Protein AF-A0A1E4FCL5-F1 (afdb_monomer_lite)

Foldseek 3Di:
DDDDPDDPDDPLLVVLVVCVVVVVPVVSVVSLVVLVVVVPNDPSSVVVVVVVCVVVVNDVVCVVCVVPPLDPLDPVLVVLLVQLVVVVVVVDDSVRSLVVSCVVVVHDSVSSVVSNVSVVVVVVVD

Radius of gyration: 22.24 Å; chains: 1; bounding box: 43×29×69 Å

pLDDT: mean 75.01, std 18.66, range [32.69, 97.81]

Secondary structure (DSSP, 8-state):
----------HHHHHHHHHHHTT-HHHHHHHHHHHHHTS---HHHHHHHHHHHHHTT--TTHHHHHHS------HHHHHHHHHHHHHHHTT--HHHHHHHHHHHHT--HHHHHHHHHHHHHHHTT-

Structure (mmCIF, N/CA/C/O backbone):
data_AF-A0A1E4FCL5-F1
#
_entry.id   AF-A0A1E4FCL5-F1
#
loop_
_atom_site.group_PDB
_atom_site.id
_atom_site.type_symbol
_atom_site.label_atom_id
_atom_site.label_alt_id
_atom_site.label_comp_id
_atom_site.label_asym_id
_atom_site.label_entity_id
_atom_site.label_seq_id
_atom_site.pdbx_PDB_ins_code
_atom_site.Cartn_x
_atom_site.Cartn_y
_atom_site.Cartn_z
_atom_site.occupancy
_atom_site.B_iso_or_equiv
_atom_site.auth_seq_id
_atom_site.auth_comp_id
_atom_site.auth_asym_id
_atom_site.auth_atom_id
_atom_site.pdbx_PDB_model_num
ATOM 1 N N . MET A 1 1 ? 16.979 -16.612 -46.198 1.00 32.69 1 MET A N 1
ATOM 2 C CA . MET A 1 1 ? 17.546 -16.844 -44.852 1.00 32.69 1 MET A CA 1
ATOM 3 C C . MET A 1 1 ? 16.380 -16.848 -43.883 1.00 32.69 1 MET A C 1
ATOM 5 O O . MET A 1 1 ? 15.588 -15.921 -43.949 1.00 32.69 1 MET A O 1
ATOM 9 N N . ALA A 1 2 ? 16.202 -17.919 -43.110 1.00 37.91 2 ALA A N 1
ATOM 10 C CA . ALA A 1 2 ? 15.062 -18.073 -42.209 1.00 37.91 2 ALA A CA 1
ATOM 11 C C . ALA A 1 2 ? 15.203 -17.142 -40.993 1.00 37.91 2 ALA A C 1
ATOM 13 O O . ALA A 1 2 ? 16.257 -17.111 -40.360 1.00 37.91 2 ALA A O 1
ATOM 14 N N . GLU A 1 3 ? 14.150 -16.382 -40.700 1.00 36.03 3 GLU A N 1
ATOM 15 C CA . GLU A 1 3 ? 14.035 -15.530 -39.519 1.00 36.03 3 GLU A CA 1
ATOM 16 C C . GLU A 1 3 ? 13.945 -16.412 -38.267 1.00 36.03 3 GLU A C 1
ATOM 18 O O . GLU A 1 3 ? 13.007 -17.189 -38.095 1.00 36.03 3 GLU A O 1
ATOM 23 N N . ILE A 1 4 ? 14.948 -16.321 -37.395 1.00 51.12 4 ILE A N 1
ATOM 24 C CA . ILE A 1 4 ? 14.901 -16.943 -36.070 1.00 51.12 4 ILE A CA 1
ATOM 25 C C . ILE A 1 4 ? 13.979 -16.069 -35.204 1.00 51.12 4 ILE A C 1
ATOM 27 O O . ILE A 1 4 ? 14.200 -14.856 -35.157 1.00 51.12 4 ILE A O 1
ATOM 31 N N . PRO A 1 5 ? 12.975 -16.627 -34.497 1.00 43.41 5 PRO A N 1
ATOM 32 C CA . PRO A 1 5 ? 12.104 -15.861 -33.612 1.00 43.41 5 PRO A CA 1
ATOM 33 C C . PRO A 1 5 ? 12.879 -15.475 -32.344 1.00 43.41 5 PRO A C 1
ATOM 35 O O . PRO A 1 5 ? 12.782 -16.111 -31.298 1.00 43.41 5 PRO A O 1
ATOM 38 N N . GLY A 1 6 ? 13.715 -14.445 -32.459 1.00 40.38 6 GLY A N 1
ATOM 39 C CA . GLY A 1 6 ? 14.479 -13.875 -31.361 1.00 40.38 6 GLY A CA 1
ATOM 40 C C . GLY A 1 6 ? 13.632 -12.868 -30.599 1.00 40.38 6 GLY A C 1
ATOM 41 O O . GLY A 1 6 ? 13.534 -11.706 -30.988 1.00 40.38 6 GLY A O 1
ATOM 42 N N . GLY A 1 7 ? 13.057 -13.289 -29.471 1.00 53.22 7 GLY A N 1
ATOM 43 C CA . GLY A 1 7 ? 12.759 -12.339 -28.397 1.00 53.22 7 GLY A CA 1
ATOM 44 C C . GLY A 1 7 ? 14.039 -11.581 -27.996 1.00 53.22 7 GLY A C 1
ATOM 45 O O . GLY A 1 7 ? 15.138 -12.013 -28.350 1.00 53.22 7 GLY A O 1
ATOM 46 N N . PRO A 1 8 ? 13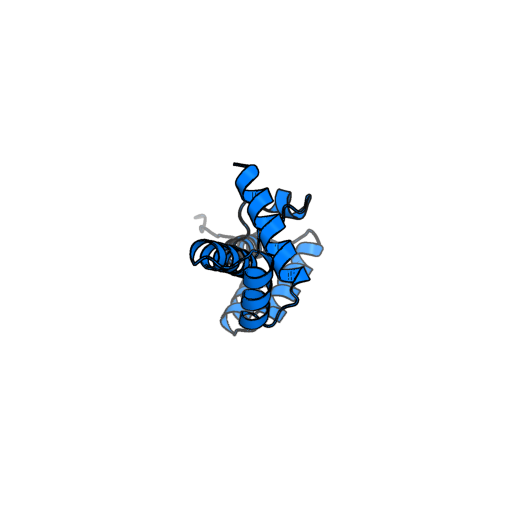.953 -10.450 -27.272 1.00 50.62 8 PRO A N 1
ATOM 47 C CA . PRO A 1 8 ? 15.129 -9.652 -26.948 1.00 50.62 8 PRO A CA 1
ATOM 48 C C . PRO A 1 8 ? 15.998 -10.408 -25.933 1.00 50.62 8 PRO A C 1
ATOM 50 O O . PRO A 1 8 ? 15.801 -10.337 -24.717 1.00 50.62 8 PRO A O 1
ATOM 53 N N . HIS A 1 9 ? 16.929 -11.202 -26.450 1.00 57.59 9 HIS A N 1
ATOM 54 C CA . HIS A 1 9 ? 18.001 -11.831 -25.700 1.00 57.59 9 HIS A CA 1
ATOM 55 C C . HIS A 1 9 ? 19.100 -10.787 -25.532 1.00 57.59 9 HIS A C 1
ATOM 57 O O . HIS A 1 9 ? 19.938 -10.615 -26.413 1.00 57.59 9 HIS A O 1
ATOM 63 N N . SER A 1 10 ? 19.068 -10.050 -24.422 1.00 72.06 10 SER A N 1
ATOM 64 C CA . SER A 1 10 ? 20.172 -9.174 -24.049 1.00 72.06 10 SER A CA 1
ATOM 65 C C . SER A 1 10 ? 21.033 -9.835 -22.983 1.00 72.06 10 SER A C 1
ATOM 67 O O . SER A 1 10 ? 20.543 -10.501 -22.071 1.00 72.06 10 SER A O 1
ATOM 69 N N . TRP A 1 11 ? 22.347 -9.658 -23.098 1.00 77.25 11 TRP A N 1
ATOM 70 C CA . TRP A 1 11 ? 23.290 -10.137 -22.089 1.00 77.25 11 TRP A CA 1
ATOM 71 C C . TRP A 1 11 ? 23.002 -9.516 -20.714 1.00 77.25 11 TRP A C 1
ATOM 73 O O . TRP A 1 11 ? 23.096 -10.189 -19.690 1.00 77.25 11 TRP A O 1
ATOM 83 N N . GLN A 1 12 ? 22.568 -8.254 -20.703 1.00 80.44 12 GLN A N 1
ATOM 84 C CA . GLN A 1 12 ? 22.154 -7.540 -19.498 1.00 80.44 12 GLN A CA 1
ATOM 85 C C . GLN A 1 12 ? 20.947 -8.216 -18.830 1.00 80.44 12 GLN A C 1
ATOM 87 O O . GLN A 1 12 ? 20.972 -8.435 -17.620 1.00 80.44 12 GLN A O 1
ATOM 92 N N . ARG A 1 13 ? 19.944 -8.640 -19.612 1.00 80.00 13 ARG A N 1
ATOM 93 C CA . ARG A 1 13 ? 18.815 -9.441 -19.122 1.00 80.00 13 ARG A CA 1
ATOM 94 C C . ARG A 1 13 ? 19.283 -10.745 -18.479 1.00 80.00 13 ARG A C 1
ATOM 96 O O . ARG A 1 13 ? 18.878 -11.022 -17.355 1.00 80.00 13 ARG A O 1
ATOM 103 N N . SER A 1 14 ? 20.142 -11.514 -19.150 1.00 80.44 14 SER A N 1
ATOM 104 C CA . SER A 1 14 ? 20.625 -12.795 -18.612 1.00 80.44 14 SER A CA 1
ATOM 105 C C . SER A 1 14 ? 21.361 -12.626 -17.282 1.00 80.44 14 SER A C 1
ATOM 107 O O . SER A 1 14 ? 21.217 -13.452 -16.387 1.00 80.44 14 SER A O 1
ATOM 109 N N . GLN A 1 15 ? 22.123 -11.540 -17.121 1.00 81.38 15 GLN A N 1
ATOM 110 C CA . GLN A 1 15 ? 22.796 -11.244 -15.856 1.00 81.38 15 GLN A CA 1
ATOM 111 C C . GLN A 1 15 ? 21.817 -10.927 -14.725 1.00 81.38 15 GLN A C 1
ATOM 113 O O . GLN A 1 15 ? 22.016 -11.398 -13.610 1.00 81.38 15 GLN A O 1
ATOM 118 N N . ILE A 1 16 ? 20.775 -10.139 -15.001 1.00 77.25 16 ILE A N 1
ATOM 119 C CA . ILE A 1 16 ? 19.753 -9.801 -14.003 1.00 77.25 16 ILE A CA 1
ATOM 120 C C . ILE A 1 16 ? 18.965 -11.059 -13.627 1.00 77.25 16 ILE A C 1
ATOM 122 O O . ILE A 1 16 ? 18.821 -11.350 -12.447 1.00 77.25 16 ILE A O 1
ATOM 126 N N . GLU A 1 17 ? 18.535 -11.861 -14.606 1.00 76.06 17 GLU A N 1
ATOM 127 C CA . GLU A 1 17 ? 17.835 -13.129 -14.356 1.00 76.06 17 GLU A CA 1
ATOM 128 C C . GLU A 1 17 ? 18.696 -14.116 -13.536 1.00 76.06 17 GLU A C 1
ATOM 130 O O . GLU A 1 17 ? 18.165 -14.769 -12.638 1.00 76.06 17 GLU A O 1
ATOM 135 N N . SER A 1 18 ? 20.019 -14.174 -13.761 1.00 75.69 18 SER A N 1
ATOM 136 C CA . SER A 1 18 ? 20.946 -14.990 -12.952 1.00 75.69 18 SER A CA 1
ATOM 137 C C . SER A 1 18 ? 21.010 -14.521 -11.499 1.00 75.69 18 SER A C 1
ATOM 139 O O . SER A 1 18 ? 20.857 -15.329 -10.589 1.00 75.69 18 SER A O 1
ATOM 141 N N . MET A 1 19 ? 21.158 -13.212 -11.259 1.00 73.94 19 MET A N 1
ATOM 142 C CA . MET A 1 19 ? 21.193 -12.661 -9.895 1.00 73.94 19 MET A CA 1
ATOM 143 C C . MET A 1 19 ? 19.894 -12.946 -9.133 1.00 73.94 19 MET A C 1
ATOM 145 O O . MET A 1 19 ? 19.926 -13.249 -7.942 1.00 73.94 19 MET A O 1
ATOM 149 N N . ILE A 1 20 ? 18.752 -12.901 -9.824 1.00 69.62 20 ILE A N 1
ATOM 150 C CA . ILE A 1 20 ? 17.448 -13.251 -9.248 1.00 69.62 20 ILE A CA 1
ATOM 151 C C . ILE A 1 20 ? 17.402 -14.736 -8.876 1.00 69.62 20 ILE A C 1
ATOM 153 O O . ILE A 1 20 ? 16.987 -15.071 -7.768 1.00 69.62 20 ILE A O 1
ATOM 157 N N . ALA A 1 21 ? 17.845 -15.620 -9.775 1.00 67.75 21 ALA A N 1
ATOM 158 C CA . ALA A 1 21 ? 17.882 -17.063 -9.532 1.00 67.75 21 ALA A CA 1
ATOM 159 C C . ALA A 1 21 ? 18.839 -17.450 -8.388 1.00 67.75 21 ALA A C 1
ATOM 161 O O . ALA A 1 21 ? 18.578 -18.404 -7.660 1.00 67.75 21 ALA A O 1
ATOM 162 N N . GLU A 1 22 ? 19.913 -16.682 -8.200 1.00 68.50 22 GLU A N 1
ATOM 163 C CA . GLU A 1 22 ? 20.888 -16.825 -7.111 1.00 68.50 22 GLU A CA 1
ATOM 164 C C . GLU A 1 22 ? 20.408 -16.228 -5.772 1.00 68.50 22 GLU A C 1
ATOM 166 O O . GLU A 1 22 ? 21.134 -16.288 -4.781 1.00 68.50 22 GLU A O 1
ATOM 171 N N . GLY A 1 23 ? 19.210 -15.632 -5.713 1.00 59.09 23 GLY A N 1
ATOM 172 C CA . GLY A 1 23 ? 18.671 -15.004 -4.499 1.00 59.09 23 GLY A CA 1
ATOM 173 C C . GLY A 1 23 ? 19.268 -13.628 -4.172 1.00 59.09 23 GLY A C 1
ATOM 174 O O . GLY A 1 23 ? 18.955 -13.050 -3.132 1.00 59.09 23 GLY A O 1
ATOM 175 N N . ARG A 1 24 ? 20.075 -13.053 -5.069 1.00 70.12 24 ARG A N 1
ATOM 176 C CA . ARG A 1 24 ? 20.702 -11.724 -4.943 1.00 70.12 24 ARG A CA 1
ATOM 177 C C . ARG A 1 24 ? 19.759 -10.628 -5.440 1.00 70.12 24 ARG A C 1
ATOM 179 O O . ARG A 1 24 ? 20.072 -9.853 -6.343 1.00 70.12 24 ARG A O 1
ATOM 186 N N . VAL A 1 25 ? 18.560 -10.598 -4.861 1.00 70.56 25 VAL A N 1
ATOM 187 C CA . VAL A 1 25 ? 17.435 -9.773 -5.335 1.00 70.56 25 VAL A CA 1
ATOM 188 C C . VAL A 1 25 ? 17.722 -8.274 -5.206 1.00 70.56 25 VAL A C 1
ATOM 190 O O . VAL A 1 25 ? 17.373 -7.510 -6.103 1.00 70.56 25 VAL A O 1
ATOM 193 N N . GLU A 1 26 ? 18.394 -7.849 -4.136 1.00 61.00 26 GLU A N 1
ATOM 194 C CA . GLU A 1 26 ? 18.732 -6.438 -3.909 1.00 61.00 26 GLU A CA 1
ATOM 195 C C . GLU A 1 26 ? 19.737 -5.911 -4.946 1.00 61.00 26 GLU A C 1
ATOM 197 O O . GLU A 1 26 ? 19.525 -4.856 -5.541 1.00 61.00 26 GLU A O 1
ATOM 202 N N . GLU A 1 27 ? 20.777 -6.689 -5.252 1.00 67.25 27 GLU A N 1
ATOM 203 C CA . GLU A 1 27 ? 21.757 -6.354 -6.293 1.00 67.25 27 GLU A CA 1
ATOM 204 C C . GLU A 1 27 ? 21.123 -6.352 -7.693 1.00 67.25 27 GLU A C 1
ATOM 206 O O . GLU A 1 27 ? 21.388 -5.460 -8.504 1.00 67.25 27 GLU A O 1
ATOM 211 N N . ALA A 1 28 ? 20.243 -7.321 -7.969 1.00 71.06 28 ALA A N 1
ATOM 212 C CA . ALA A 1 28 ? 19.484 -7.381 -9.214 1.00 71.06 28 ALA A CA 1
ATOM 213 C C . ALA A 1 28 ? 18.581 -6.147 -9.388 1.00 71.06 28 ALA A C 1
ATOM 215 O O . ALA A 1 28 ? 18.550 -5.568 -10.475 1.00 71.06 28 ALA A O 1
ATOM 216 N N . MET A 1 29 ? 17.903 -5.706 -8.321 1.00 76.62 29 MET A N 1
ATOM 217 C CA . MET A 1 29 ? 17.096 -4.478 -8.296 1.00 76.62 29 MET A CA 1
ATOM 218 C C . MET A 1 29 ? 17.938 -3.230 -8.529 1.00 76.62 29 MET A C 1
ATOM 220 O O . MET A 1 29 ? 17.587 -2.422 -9.383 1.00 76.62 29 MET A O 1
ATOM 224 N N . GLN A 1 30 ? 19.059 -3.073 -7.824 1.00 79.38 30 GLN A N 1
ATOM 225 C CA . GLN A 1 30 ? 19.939 -1.915 -8.005 1.00 79.38 30 GLN A CA 1
ATOM 226 C C . GLN A 1 30 ? 20.447 -1.821 -9.448 1.00 79.38 30 GLN A C 1
ATOM 228 O O . GLN A 1 30 ? 20.388 -0.756 -10.064 1.00 79.38 30 GLN A O 1
ATOM 233 N N . LYS A 1 31 ? 20.883 -2.949 -10.021 1.00 80.75 31 LYS A N 1
ATOM 234 C CA . LYS A 1 31 ? 21.377 -3.002 -11.400 1.00 80.75 31 LYS A CA 1
ATOM 235 C C . LYS A 1 31 ? 20.277 -2.750 -12.430 1.00 80.75 31 LYS A C 1
ATOM 237 O O . LYS A 1 31 ? 20.521 -2.063 -13.420 1.00 80.75 31 LYS A O 1
ATOM 242 N N . LEU A 1 32 ? 19.078 -3.286 -12.205 1.00 82.56 32 LEU A N 1
ATOM 243 C CA . LEU A 1 32 ? 17.921 -3.056 -13.065 1.00 82.56 32 LEU A CA 1
ATOM 244 C C . LEU A 1 32 ? 17.500 -1.580 -13.054 1.00 82.56 32 LEU A C 1
ATOM 246 O O . LEU A 1 32 ? 17.306 -1.003 -14.120 1.00 82.56 32 LEU A O 1
ATOM 250 N N . THR A 1 33 ? 17.410 -0.960 -11.875 1.00 79.69 33 THR A N 1
ATOM 251 C CA . THR A 1 33 ? 17.059 0.461 -11.728 1.00 79.69 33 THR A CA 1
ATOM 252 C C . THR A 1 33 ? 18.098 1.358 -12.388 1.00 79.69 33 THR A C 1
ATOM 254 O O . THR A 1 33 ? 17.727 2.198 -13.202 1.00 79.69 33 THR A O 1
ATOM 257 N N . ALA A 1 34 ? 19.391 1.119 -12.144 1.00 83.44 34 ALA A N 1
ATOM 258 C CA . ALA A 1 34 ? 20.465 1.896 -12.758 1.00 83.44 34 ALA A CA 1
ATOM 259 C C . ALA A 1 34 ? 20.417 1.848 -14.295 1.00 83.44 34 ALA A C 1
ATOM 261 O O . ALA A 1 34 ? 20.640 2.860 -14.948 1.00 83.44 34 ALA A O 1
ATOM 262 N N . LEU A 1 35 ? 20.090 0.690 -14.884 1.00 83.50 35 LEU A N 1
ATOM 263 C CA . LEU A 1 35 ? 19.925 0.557 -16.336 1.00 83.50 35 LEU A CA 1
ATOM 264 C C . LEU A 1 35 ? 18.676 1.265 -16.868 1.00 83.50 35 LEU A C 1
ATOM 266 O O . LEU A 1 35 ? 18.695 1.749 -17.993 1.00 83.50 35 LEU A O 1
ATOM 270 N N . LEU A 1 36 ? 17.589 1.317 -16.100 1.00 84.06 36 LEU A N 1
ATOM 271 C CA . LEU A 1 36 ? 16.377 2.039 -16.497 1.00 84.06 36 LEU A CA 1
ATOM 272 C C . LEU A 1 36 ? 16.565 3.559 -16.405 1.00 84.06 36 LEU A C 1
ATOM 274 O O . LEU A 1 36 ? 16.052 4.285 -17.254 1.00 84.06 36 LEU A O 1
ATOM 278 N N . GLU A 1 37 ? 17.320 4.037 -15.415 1.00 84.25 37 GLU A N 1
ATOM 279 C CA . GLU A 1 37 ? 17.601 5.462 -15.202 1.00 84.25 37 GLU A CA 1
ATOM 280 C C . GLU A 1 37 ? 18.451 6.092 -16.312 1.00 84.25 37 GLU A C 1
ATOM 282 O O . GLU A 1 37 ? 18.338 7.295 -16.546 1.00 84.25 37 GLU A O 1
ATOM 287 N N . THR A 1 38 ? 19.252 5.310 -17.044 1.00 84.50 38 THR A N 1
ATOM 288 C CA . THR A 1 38 ? 19.999 5.835 -18.202 1.00 84.50 38 THR A CA 1
ATOM 289 C C . THR A 1 38 ? 19.092 6.230 -19.367 1.00 84.50 38 THR A C 1
ATOM 291 O O . THR A 1 38 ? 19.526 6.975 -20.239 1.00 84.50 38 THR A O 1
ATOM 294 N N . GLY A 1 39 ? 17.848 5.736 -19.408 1.00 79.88 39 GLY A N 1
ATOM 295 C CA . GLY A 1 39 ? 16.911 5.949 -20.517 1.00 79.88 39 GLY A CA 1
ATOM 296 C C . GLY A 1 39 ? 17.155 5.059 -21.743 1.00 79.88 39 GLY A C 1
ATOM 297 O O . GLY A 1 39 ? 16.301 5.008 -22.625 1.00 79.88 39 GLY A O 1
ATOM 298 N N . ASP A 1 40 ? 18.253 4.297 -21.758 1.00 80.25 40 ASP A N 1
ATOM 299 C CA . ASP A 1 40 ? 18.697 3.471 -22.892 1.00 80.25 40 ASP A CA 1
ATOM 300 C C . ASP A 1 40 ? 18.568 1.960 -22.624 1.00 80.25 40 ASP A C 1
ATOM 302 O O . ASP A 1 40 ? 19.175 1.133 -23.309 1.00 80.25 40 ASP A O 1
ATOM 306 N N . ALA A 1 41 ? 17.783 1.572 -21.613 1.00 83.44 41 ALA A N 1
ATOM 307 C CA . ALA A 1 41 ? 17.549 0.169 -21.286 1.00 83.44 41 ALA A CA 1
ATOM 308 C C . ALA A 1 41 ? 17.025 -0.613 -22.498 1.00 83.44 41 ALA A C 1
ATOM 310 O O . ALA A 1 41 ? 16.022 -0.245 -23.117 1.00 83.44 41 ALA A O 1
ATOM 311 N N . ASP A 1 42 ? 17.667 -1.743 -22.796 1.00 82.81 42 ASP A N 1
ATOM 312 C CA . ASP A 1 42 ? 17.246 -2.594 -23.899 1.00 82.81 42 ASP A CA 1
ATOM 313 C C . ASP A 1 42 ? 15.881 -3.263 -23.634 1.00 82.81 42 ASP A C 1
ATOM 315 O O . ASP A 1 42 ? 15.413 -3.394 -22.499 1.00 82.81 42 ASP A O 1
ATOM 319 N N . ARG A 1 43 ? 15.236 -3.736 -24.708 1.00 80.31 43 ARG A N 1
ATOM 320 C CA . ARG A 1 43 ? 13.899 -4.357 -24.651 1.00 80.31 43 ARG A CA 1
ATOM 321 C C . ARG A 1 43 ? 13.819 -5.560 -23.700 1.00 80.31 43 ARG A C 1
ATOM 323 O O . ARG A 1 43 ? 12.750 -5.838 -23.164 1.00 80.31 43 ARG A O 1
ATOM 330 N N . GLY A 1 44 ? 14.914 -6.296 -23.512 1.00 80.44 44 GLY A N 1
ATOM 331 C CA . GLY A 1 44 ? 14.993 -7.434 -22.600 1.00 80.44 44 GLY A CA 1
ATOM 332 C C . GLY A 1 44 ? 15.004 -6.988 -21.141 1.00 80.44 44 GLY A C 1
ATOM 333 O O . GLY A 1 44 ? 14.250 -7.529 -20.334 1.00 80.44 44 GLY A O 1
ATOM 334 N N . VAL A 1 45 ? 15.790 -5.961 -20.819 1.00 80.81 45 VAL A N 1
ATOM 335 C CA . VAL A 1 45 ? 15.829 -5.327 -19.490 1.00 80.81 45 VAL A CA 1
ATOM 336 C C . VAL A 1 45 ? 14.472 -4.702 -19.146 1.00 80.81 45 VAL A C 1
ATOM 338 O O . VAL A 1 45 ? 13.937 -4.944 -18.064 1.00 80.81 45 VAL A O 1
ATOM 341 N N . GLN A 1 46 ? 13.850 -3.992 -20.092 1.00 83.12 46 GLN A N 1
ATOM 342 C CA . GLN A 1 46 ? 12.499 -3.439 -19.931 1.00 83.12 46 GLN A CA 1
ATOM 343 C C . GLN A 1 46 ? 11.445 -4.531 -19.681 1.00 83.12 46 GLN A C 1
ATOM 345 O O . GLN A 1 46 ? 10.556 -4.357 -18.847 1.00 83.12 46 GLN A O 1
ATOM 350 N N . ALA A 1 47 ? 11.547 -5.678 -20.362 1.00 78.75 47 ALA A N 1
ATOM 351 C CA . ALA A 1 47 ? 10.641 -6.805 -20.150 1.00 78.75 47 ALA A CA 1
ATOM 352 C C . ALA A 1 47 ? 10.808 -7.436 -18.756 1.00 78.75 47 ALA A C 1
ATOM 354 O O . ALA A 1 47 ? 9.809 -7.783 -18.124 1.00 78.75 47 ALA A O 1
ATOM 355 N N . VAL A 1 48 ? 12.044 -7.558 -18.255 1.00 79.12 48 VAL A N 1
ATOM 356 C CA . VAL A 1 48 ? 12.306 -8.011 -16.877 1.00 79.12 48 VAL A CA 1
ATOM 357 C C . VAL A 1 48 ? 11.695 -7.037 -15.875 1.00 79.12 48 VAL A C 1
ATOM 359 O O . VAL A 1 48 ? 10.953 -7.472 -14.997 1.00 79.12 48 VAL A O 1
ATOM 362 N N . ALA A 1 49 ? 11.907 -5.731 -16.060 1.00 81.50 49 ALA A N 1
ATOM 363 C CA . ALA A 1 49 ? 11.302 -4.701 -15.222 1.00 81.50 49 ALA A CA 1
ATOM 364 C C . ALA A 1 49 ? 9.775 -4.786 -15.205 1.00 81.50 49 ALA A C 1
ATOM 366 O O . ALA A 1 49 ? 9.176 -4.818 -14.135 1.00 81.50 49 ALA A O 1
ATOM 367 N N . ALA A 1 50 ? 9.137 -4.903 -16.372 1.00 76.31 50 ALA A N 1
ATOM 368 C CA . ALA A 1 50 ? 7.686 -5.028 -16.469 1.00 76.31 50 ALA A CA 1
ATOM 369 C C . ALA A 1 50 ? 7.159 -6.266 -15.725 1.00 76.31 50 ALA A C 1
ATOM 371 O O . ALA A 1 50 ? 6.176 -6.175 -14.991 1.00 76.31 50 ALA A O 1
ATOM 372 N N . ARG A 1 51 ? 7.826 -7.421 -15.863 1.00 74.56 51 ARG A N 1
ATOM 373 C CA . ARG A 1 51 ? 7.446 -8.649 -15.144 1.00 74.56 51 ARG A CA 1
ATOM 374 C C . ARG A 1 51 ? 7.624 -8.505 -13.637 1.00 74.56 51 ARG A C 1
ATOM 376 O O . ARG A 1 51 ? 6.786 -8.998 -12.892 1.00 74.56 51 ARG A O 1
ATOM 383 N N . TRP A 1 52 ? 8.677 -7.828 -13.196 1.00 72.69 52 TRP A N 1
ATOM 384 C CA . TRP A 1 52 ? 8.930 -7.569 -11.782 1.00 72.69 52 TRP A CA 1
ATOM 385 C C . TRP A 1 52 ? 7.951 -6.580 -11.161 1.00 72.69 52 TRP A C 1
ATOM 387 O O . TRP A 1 52 ? 7.436 -6.848 -10.083 1.00 72.69 52 TRP A O 1
ATOM 397 N N . ILE A 1 53 ? 7.611 -5.501 -11.861 1.00 69.94 53 ILE A N 1
ATOM 398 C CA . ILE A 1 53 ? 6.555 -4.561 -11.464 1.00 69.94 53 ILE A CA 1
ATOM 399 C C . ILE A 1 53 ? 5.231 -5.319 -11.281 1.00 69.94 53 ILE A C 1
ATOM 401 O O . ILE A 1 53 ? 4.595 -5.215 -10.234 1.00 69.94 53 ILE A O 1
ATOM 405 N N . LEU A 1 54 ? 4.864 -6.168 -12.247 1.00 63.28 54 LEU A N 1
ATOM 406 C CA . LEU A 1 54 ? 3.665 -7.005 -12.149 1.00 63.28 54 LEU A CA 1
ATOM 407 C C . LEU A 1 54 ? 3.739 -8.019 -10.993 1.00 63.28 54 LEU A C 1
ATOM 409 O O . LEU A 1 54 ? 2.738 -8.224 -10.310 1.00 63.28 54 LEU A O 1
ATOM 413 N N . ALA A 1 55 ? 4.902 -8.635 -10.754 1.00 62.41 55 ALA A N 1
ATOM 414 C CA . ALA A 1 55 ? 5.111 -9.599 -9.670 1.00 62.41 55 ALA A CA 1
ATOM 415 C C . ALA A 1 55 ? 5.059 -8.953 -8.275 1.00 62.41 55 ALA A C 1
ATOM 417 O O . ALA A 1 55 ? 4.540 -9.560 -7.344 1.00 62.41 55 ALA A O 1
ATOM 418 N N . LEU A 1 56 ? 5.524 -7.707 -8.145 1.00 59.84 56 LEU A N 1
ATOM 419 C CA . LEU A 1 56 ? 5.375 -6.878 -6.943 1.00 59.84 56 LEU A CA 1
ATOM 420 C C . LEU A 1 56 ? 3.941 -6.343 -6.765 1.00 59.84 56 LEU A C 1
ATOM 422 O O . LEU A 1 56 ? 3.662 -5.608 -5.821 1.00 59.84 56 LEU A O 1
ATOM 426 N N . GLY A 1 57 ? 3.018 -6.707 -7.661 1.00 50.66 57 GLY A N 1
ATOM 427 C CA . GLY A 1 57 ? 1.610 -6.335 -7.578 1.00 50.66 57 GLY A CA 1
ATOM 428 C C . GLY A 1 57 ? 1.304 -4.915 -8.052 1.00 50.66 57 GLY A C 1
ATOM 429 O O . GLY A 1 57 ? 0.189 -4.445 -7.814 1.00 50.66 57 GLY A O 1
ATOM 430 N N . LEU A 1 58 ? 2.250 -4.253 -8.731 1.00 49.81 58 LEU A N 1
ATOM 431 C CA . LEU A 1 58 ? 2.023 -2.960 -9.366 1.00 49.81 58 LEU A CA 1
ATOM 432 C C . LEU A 1 58 ? 1.302 -3.179 -10.703 1.00 49.81 58 LEU A C 1
ATOM 434 O O . LEU A 1 58 ? 1.878 -3.638 -11.692 1.00 49.81 58 LEU A O 1
ATOM 438 N N . ARG A 1 59 ? 0.003 -2.893 -10.726 1.00 49.31 59 ARG A N 1
ATOM 439 C CA . ARG A 1 59 ? -0.865 -3.056 -11.897 1.00 49.31 59 ARG A CA 1
ATOM 440 C C . ARG A 1 59 ? -0.815 -1.811 -12.794 1.00 49.31 59 ARG A C 1
ATOM 442 O O . ARG A 1 59 ? -0.579 -0.699 -12.313 1.00 49.31 59 ARG A O 1
ATOM 449 N N . PRO A 1 60 ? -1.091 -1.948 -14.105 1.00 44.88 60 PRO A N 1
ATOM 450 C CA . PRO A 1 60 ? -1.337 -0.799 -14.974 1.00 44.88 60 PRO A CA 1
ATOM 451 C C . PRO A 1 60 ? -2.452 0.084 -14.384 1.00 44.88 60 PRO A C 1
ATOM 453 O O . PRO A 1 60 ? -3.580 -0.371 -14.227 1.00 44.88 60 PRO A O 1
ATOM 456 N N . GLY A 1 61 ? -2.123 1.328 -14.021 1.00 45.53 61 GLY A N 1
ATOM 457 C CA . GLY A 1 61 ? -3.013 2.235 -13.275 1.00 45.53 61 GLY A CA 1
ATOM 458 C C . GLY A 1 61 ? -2.446 2.686 -11.925 1.00 45.53 61 GLY A C 1
ATOM 459 O O . GLY A 1 61 ? -2.732 3.804 -11.493 1.00 45.53 61 GLY A O 1
ATOM 460 N N . ASP A 1 62 ? -1.530 1.913 -11.337 1.00 43.38 62 ASP A N 1
ATOM 461 C CA . ASP A 1 62 ? -0.878 2.249 -10.063 1.00 43.38 62 ASP A CA 1
ATOM 462 C C . ASP A 1 62 ? 0.043 3.470 -10.181 1.00 43.38 62 ASP A C 1
ATOM 464 O O . ASP A 1 62 ? 0.284 4.171 -9.205 1.00 43.38 62 ASP A O 1
ATOM 468 N N . ALA A 1 63 ? 0.464 3.830 -11.397 1.00 43.78 63 ALA A N 1
ATOM 469 C CA . ALA A 1 63 ? 1.131 5.102 -11.673 1.00 43.78 63 ALA A CA 1
ATOM 470 C C . ALA A 1 63 ? 0.283 6.326 -11.265 1.00 43.78 63 ALA A C 1
ATOM 472 O O . ALA A 1 63 ? 0.843 7.375 -10.952 1.00 43.78 63 ALA A O 1
ATOM 473 N N . LYS A 1 64 ? -1.055 6.212 -11.253 1.00 38.84 64 LYS A N 1
ATOM 474 C CA . LYS A 1 64 ? -1.959 7.268 -10.770 1.00 38.84 64 LYS A CA 1
ATOM 475 C C . LYS A 1 64 ? -2.001 7.304 -9.236 1.00 38.84 64 LYS A C 1
ATOM 477 O O . LYS A 1 64 ? -1.983 8.394 -8.679 1.00 38.84 64 LYS A O 1
ATOM 482 N N . ALA A 1 65 ? -1.943 6.143 -8.578 1.00 41.75 65 ALA A N 1
ATOM 483 C CA . ALA A 1 65 ? -1.783 6.031 -7.124 1.00 41.75 65 ALA A CA 1
ATOM 484 C C . ALA A 1 65 ? -0.396 6.510 -6.646 1.00 41.75 65 ALA A C 1
ATOM 486 O O . ALA A 1 65 ? -0.281 7.084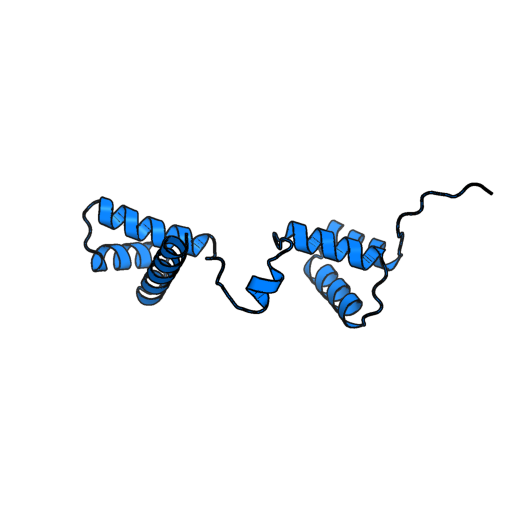 -5.572 1.00 41.75 65 ALA A O 1
ATOM 487 N N . LEU A 1 66 ? 0.648 6.356 -7.466 1.00 43.41 66 LEU A N 1
ATOM 488 C CA . LEU A 1 66 ? 2.001 6.857 -7.191 1.00 43.41 66 LEU A CA 1
ATOM 489 C C . LEU A 1 66 ? 2.149 8.372 -7.434 1.00 43.41 66 LEU A C 1
ATOM 491 O O . LEU A 1 66 ? 2.936 9.020 -6.753 1.00 43.41 66 LEU A O 1
ATOM 495 N N . ARG A 1 67 ? 1.404 8.956 -8.389 1.00 42.81 67 ARG A N 1
ATOM 496 C CA . ARG A 1 67 ? 1.419 10.411 -8.682 1.00 42.81 67 ARG A CA 1
ATOM 497 C C . ARG A 1 67 ? 0.472 11.232 -7.810 1.00 42.81 67 ARG A C 1
ATOM 499 O O . ARG A 1 67 ? 0.602 12.450 -7.729 1.00 42.81 67 ARG A O 1
ATOM 506 N N . SER A 1 68 ? -0.517 10.592 -7.206 1.00 38.81 68 SER A N 1
ATOM 507 C CA . SER A 1 68 ? -1.513 11.216 -6.342 1.00 38.81 68 SER A CA 1
ATOM 508 C C . SER A 1 68 ? -1.881 10.162 -5.312 1.00 38.81 68 SER A C 1
ATOM 510 O O . SER A 1 68 ? -2.768 9.356 -5.569 1.00 38.81 68 SER A O 1
ATOM 512 N N . GLY A 1 69 ? -1.112 10.114 -4.220 1.00 37.91 69 GLY A N 1
ATOM 513 C CA . GLY A 1 69 ? -1.145 9.095 -3.168 1.00 37.91 69 GLY A CA 1
ATOM 514 C C . GLY A 1 69 ? -2.526 8.839 -2.575 1.00 37.91 69 GLY A C 1
ATOM 515 O O . GLY A 1 69 ? -2.811 9.270 -1.466 1.00 37.91 69 GLY A O 1
ATOM 516 N N . GLY A 1 70 ? -3.376 8.110 -3.290 1.00 39.84 70 GLY A N 1
ATOM 517 C CA . GLY A 1 70 ? -4.452 7.346 -2.692 1.00 39.84 70 GLY A CA 1
ATOM 518 C C . GLY A 1 70 ? -3.785 6.148 -2.049 1.00 39.84 70 GLY A C 1
ATOM 519 O O . GLY A 1 70 ? -3.355 5.238 -2.760 1.00 39.84 70 GLY A O 1
ATOM 520 N N . ALA A 1 71 ? -3.608 6.205 -0.730 1.00 44.84 71 ALA A N 1
ATOM 521 C CA . ALA A 1 71 ? -3.034 5.121 0.042 1.00 44.84 71 ALA A CA 1
ATOM 522 C C . ALA A 1 71 ? -3.853 3.858 -0.231 1.00 44.84 71 ALA A C 1
ATOM 524 O O . ALA A 1 71 ? -4.968 3.699 0.260 1.00 44.84 71 ALA A O 1
ATOM 525 N N . LYS A 1 72 ? -3.303 2.952 -1.042 1.00 48.19 72 LYS A N 1
ATOM 526 C CA . LYS A 1 72 ? -3.710 1.556 -1.002 1.00 48.19 72 LYS A CA 1
ATOM 527 C C . LYS A 1 72 ? -3.435 1.148 0.442 1.00 48.19 72 LYS A C 1
ATOM 529 O O . LYS A 1 72 ? -2.264 1.108 0.828 1.00 48.19 72 LYS A O 1
ATOM 534 N N . LEU A 1 73 ? -4.487 1.020 1.259 1.00 50.75 73 LEU A N 1
ATOM 535 C CA . LEU A 1 73 ? -4.339 0.610 2.652 1.00 50.75 73 LEU A CA 1
ATOM 536 C C . LEU A 1 73 ?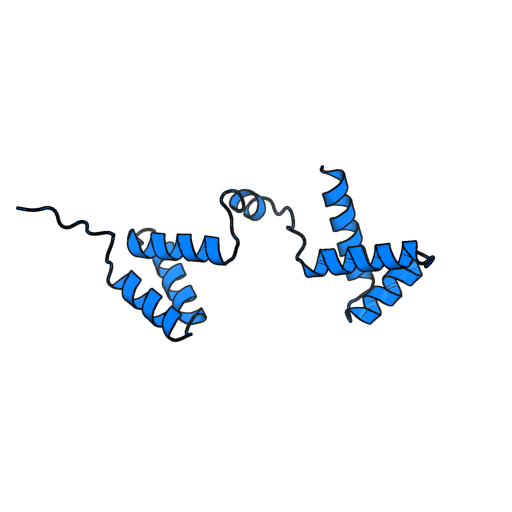 -3.475 -0.649 2.629 1.00 50.75 73 LEU A C 1
ATOM 538 O O . LEU A 1 73 ? -3.797 -1.605 1.923 1.00 50.75 73 LEU A O 1
ATOM 542 N N . ARG A 1 74 ? -2.324 -0.598 3.305 1.00 62.31 74 ARG A N 1
ATOM 543 C CA . ARG A 1 74 ? -1.471 -1.778 3.476 1.00 62.31 74 ARG A CA 1
ATOM 544 C C . ARG A 1 74 ? -2.351 -2.875 4.082 1.00 62.31 74 ARG A C 1
ATOM 546 O O . ARG A 1 74 ? -3.197 -2.538 4.903 1.00 62.31 74 ARG A O 1
ATOM 553 N N . ASP A 1 75 ? -2.175 -4.136 3.695 1.00 66.50 75 ASP A N 1
ATOM 554 C CA . ASP A 1 75 ? -3.054 -5.237 4.139 1.00 66.50 75 ASP A CA 1
ATOM 555 C C . ASP A 1 75 ? -3.239 -5.248 5.675 1.00 66.50 75 ASP A C 1
ATOM 557 O O . ASP A 1 75 ? -4.355 -5.340 6.178 1.00 66.50 75 ASP A O 1
ATOM 561 N N . GLU A 1 76 ? -2.169 -4.954 6.416 1.00 73.69 76 GLU A N 1
ATOM 562 C CA . GLU A 1 76 ? -2.167 -4.779 7.876 1.00 73.69 76 GLU A CA 1
ATOM 563 C C . GLU A 1 76 ? -3.105 -3.659 8.380 1.00 73.69 76 GLU A C 1
ATOM 565 O O . GLU A 1 76 ? -3.715 -3.768 9.439 1.00 73.69 76 GLU A O 1
ATOM 570 N N . TRP A 1 77 ? -3.273 -2.569 7.629 1.00 83.00 77 TRP A N 1
ATOM 571 C CA . TRP A 1 77 ? -4.183 -1.482 8.004 1.00 83.00 77 TRP A CA 1
ATOM 572 C C . TRP A 1 77 ? -5.647 -1.896 7.873 1.00 83.00 77 TRP A C 1
ATOM 574 O O . TRP A 1 77 ? -6.482 -1.440 8.658 1.00 83.00 77 TRP A O 1
ATOM 584 N N . MET A 1 78 ? -5.955 -2.748 6.891 1.00 84.00 78 MET A N 1
ATOM 585 C CA . MET A 1 78 ? -7.291 -3.316 6.737 1.00 84.00 78 MET A CA 1
ATOM 586 C C . MET A 1 78 ? -7.597 -4.255 7.907 1.00 84.00 78 MET A C 1
ATOM 588 O O . MET A 1 78 ? -8.651 -4.119 8.522 1.00 84.00 78 MET A O 1
ATOM 592 N N . GLU A 1 79 ? -6.642 -5.108 8.287 1.00 89.31 79 GLU A N 1
ATOM 593 C CA . GLU A 1 79 ? -6.761 -5.996 9.452 1.00 89.31 79 GLU A CA 1
ATOM 594 C C . GLU A 1 79 ? -6.973 -5.219 10.763 1.00 89.31 79 GLU A C 1
ATOM 596 O O . GLU A 1 79 ? -7.844 -5.572 11.561 1.00 89.31 79 GLU A O 1
ATOM 601 N N . ILE A 1 80 ? -6.237 -4.119 10.972 1.00 92.19 80 ILE A N 1
ATOM 602 C CA . ILE A 1 80 ? -6.409 -3.240 12.140 1.00 92.19 80 ILE A CA 1
ATOM 603 C C . ILE A 1 80 ? -7.825 -2.650 12.175 1.00 92.19 80 ILE A C 1
ATOM 605 O O . ILE A 1 80 ? -8.492 -2.694 13.213 1.00 92.19 80 ILE A O 1
ATOM 609 N N . ALA A 1 81 ? -8.298 -2.091 11.057 1.00 92.31 81 ALA A N 1
ATOM 610 C CA . ALA A 1 81 ? -9.615 -1.463 10.994 1.00 92.31 81 ALA A CA 1
ATOM 611 C C . ALA A 1 81 ? -10.752 -2.483 11.183 1.00 92.31 81 ALA A C 1
ATOM 613 O O . ALA A 1 81 ? -11.725 -2.210 11.891 1.00 92.31 81 ALA A O 1
ATOM 614 N N . GLU A 1 82 ? -10.610 -3.672 10.599 1.00 94.12 82 GLU A N 1
ATOM 615 C CA . GLU A 1 82 ? -11.571 -4.762 10.733 1.00 94.12 82 GLU A CA 1
ATOM 616 C C . GLU A 1 82 ? -11.607 -5.311 12.162 1.00 94.12 82 GLU A C 1
ATOM 618 O O . GLU A 1 82 ? -12.692 -5.515 12.707 1.00 94.12 82 GLU A O 1
ATOM 623 N N . MET A 1 83 ? -10.455 -5.424 12.833 1.00 95.25 83 MET A N 1
ATOM 624 C CA . MET A 1 83 ? -10.411 -5.800 14.245 1.00 95.25 83 MET A CA 1
ATOM 625 C C . MET A 1 83 ? -11.115 -4.771 15.136 1.00 95.25 83 MET A C 1
ATOM 627 O O . MET A 1 83 ? -11.911 -5.169 15.987 1.00 95.25 83 MET A O 1
ATOM 631 N N . VAL A 1 84 ? -10.889 -3.464 14.943 1.00 96.50 84 VAL A N 1
ATOM 632 C CA . VAL A 1 84 ? -11.610 -2.429 15.714 1.00 96.50 84 VAL A CA 1
ATOM 633 C C . VAL A 1 84 ? -13.115 -2.589 15.537 1.00 96.50 84 VAL A C 1
ATOM 635 O O . VAL A 1 84 ? -13.859 -2.563 16.518 1.00 96.50 84 VAL A O 1
ATOM 638 N N . ARG A 1 85 ? -13.566 -2.804 14.300 1.00 94.62 85 ARG A N 1
ATOM 639 C CA . ARG A 1 85 ? -14.983 -2.979 14.001 1.00 94.62 85 ARG A CA 1
ATOM 640 C C . ARG A 1 85 ? -15.557 -4.243 14.642 1.00 94.62 85 ARG A C 1
ATOM 642 O O . ARG A 1 85 ? -16.589 -4.146 15.299 1.00 94.62 85 ARG A O 1
ATOM 649 N N . GLN A 1 86 ? -14.874 -5.381 14.531 1.00 96.31 86 GLN A N 1
ATOM 650 C CA . GLN A 1 86 ? -15.286 -6.625 15.186 1.00 96.31 86 GLN A CA 1
ATOM 651 C C . GLN A 1 86 ? -15.430 -6.423 16.699 1.00 96.31 86 GLN A C 1
ATOM 653 O O . GLN A 1 86 ? -16.426 -6.823 17.287 1.00 96.31 86 GLN A O 1
ATOM 658 N N . ARG A 1 87 ? -14.493 -5.710 17.338 1.00 95.50 87 ARG A N 1
ATOM 659 C CA . ARG A 1 87 ? -14.584 -5.390 18.772 1.00 95.50 87 ARG A CA 1
ATOM 660 C C . ARG A 1 87 ? -15.794 -4.520 19.107 1.00 95.50 87 ARG A C 1
ATOM 662 O O . ARG A 1 87 ? -16.378 -4.693 20.173 1.00 95.50 87 ARG A O 1
ATOM 669 N N . GLN A 1 88 ? -16.167 -3.584 18.235 1.00 95.81 88 GLN A N 1
ATOM 670 C CA . GLN A 1 88 ? -17.387 -2.792 18.416 1.00 95.81 88 GLN A CA 1
ATOM 671 C C . GLN A 1 88 ? -18.652 -3.641 18.242 1.00 95.81 88 GLN A C 1
ATOM 673 O O . GLN A 1 88 ? -19.604 -3.464 19.000 1.00 95.81 88 GLN A O 1
ATOM 678 N N . GLU A 1 89 ? -18.652 -4.578 17.292 1.00 94.44 89 GLU A N 1
ATOM 679 C CA . GLU A 1 89 ? -19.733 -5.552 17.089 1.00 94.44 89 GLU A CA 1
ATOM 680 C C . GLU A 1 89 ? -19.863 -6.510 18.290 1.00 94.44 89 GLU A C 1
ATOM 682 O O . GLU A 1 89 ? -20.977 -6.830 18.701 1.00 94.44 89 GLU A O 1
ATOM 687 N N . ASP A 1 90 ? -18.746 -6.841 18.946 1.00 95.19 90 ASP A N 1
ATOM 688 C CA . ASP A 1 90 ? -18.694 -7.580 20.216 1.00 95.19 90 ASP A CA 1
ATOM 689 C C . ASP A 1 90 ? -19.138 -6.732 21.437 1.00 95.19 90 ASP A C 1
ATOM 691 O O . ASP A 1 90 ? -19.131 -7.207 22.575 1.00 95.19 90 ASP A O 1
ATOM 695 N N . GLY A 1 91 ? -19.514 -5.464 21.231 1.00 96.12 91 GLY A N 1
ATOM 696 C CA . GLY A 1 91 ? -20.046 -4.565 22.261 1.00 96.12 91 GLY A CA 1
ATOM 697 C C . GLY A 1 91 ? -19.019 -3.660 22.950 1.00 96.12 91 GLY A C 1
ATOM 698 O O . GLY A 1 91 ? -19.368 -2.954 23.900 1.00 96.12 91 GLY A O 1
ATOM 699 N N . ALA A 1 92 ? -17.758 -3.632 22.505 1.00 95.38 92 ALA A N 1
ATOM 700 C CA . ALA A 1 92 ? -16.778 -2.688 23.036 1.00 95.38 92 ALA A CA 1
ATOM 701 C C . ALA A 1 92 ? -17.073 -1.249 22.574 1.00 95.38 92 ALA A C 1
ATOM 703 O O . ALA A 1 92 ? -17.438 -0.993 21.426 1.00 95.38 92 ALA A O 1
ATOM 704 N N . THR A 1 93 ? -16.846 -0.267 23.452 1.00 97.38 93 THR A N 1
ATOM 705 C CA . THR A 1 93 ? -16.838 1.144 23.033 1.00 97.38 93 THR A CA 1
ATOM 706 C C . THR A 1 93 ? -15.690 1.393 22.057 1.00 97.38 93 THR A C 1
ATOM 708 O O . THR A 1 93 ? -14.664 0.721 22.128 1.00 97.38 93 THR A O 1
ATOM 711 N N . TYR A 1 94 ? -15.817 2.397 21.182 1.00 95.94 94 TYR A N 1
ATOM 712 C CA . TYR A 1 94 ? -14.766 2.732 20.212 1.00 95.94 94 TYR A CA 1
ATOM 713 C C . TYR A 1 94 ? -13.395 2.942 20.876 1.00 95.94 94 TYR A C 1
ATOM 715 O O . TYR A 1 94 ? -12.402 2.368 20.443 1.00 95.94 94 TYR A O 1
ATOM 723 N N . ALA A 1 95 ? -13.349 3.695 21.981 1.00 96.44 95 ALA A N 1
ATOM 724 C CA . ALA A 1 95 ? -12.112 3.924 22.727 1.00 96.44 95 ALA A CA 1
ATOM 725 C C . ALA A 1 95 ? -11.494 2.612 23.244 1.00 96.44 95 ALA A C 1
ATOM 727 O O . ALA A 1 95 ? -10.288 2.409 23.139 1.00 96.44 95 ALA A O 1
ATOM 728 N N . ASN A 1 96 ? -12.320 1.691 23.754 1.00 97.31 96 ASN A N 1
ATOM 729 C CA . ASN A 1 96 ? -11.834 0.404 24.240 1.00 97.31 96 ASN A CA 1
ATOM 730 C C . ASN A 1 96 ? -11.412 -0.525 23.090 1.00 97.31 96 ASN A C 1
ATOM 732 O O . ASN A 1 96 ? -10.401 -1.207 23.203 1.00 97.31 96 ASN A O 1
ATOM 736 N N . ALA A 1 97 ? -12.141 -0.520 21.973 1.00 97.81 97 ALA A N 1
ATOM 737 C CA . ALA A 1 97 ? -11.797 -1.267 20.766 1.00 97.81 97 ALA A CA 1
ATOM 738 C C . ALA A 1 97 ? -10.447 -0.814 20.188 1.00 97.81 97 ALA A C 1
ATOM 740 O O . ALA A 1 97 ? -9.602 -1.653 19.878 1.00 97.81 97 ALA A O 1
ATOM 741 N N . VAL A 1 98 ? -10.210 0.500 20.116 1.00 97.69 98 VAL A N 1
ATOM 742 C CA . VAL A 1 98 ? -8.927 1.079 19.692 1.00 97.69 98 VAL A CA 1
ATOM 743 C C . VAL A 1 98 ? -7.802 0.663 20.634 1.00 97.69 98 VAL A C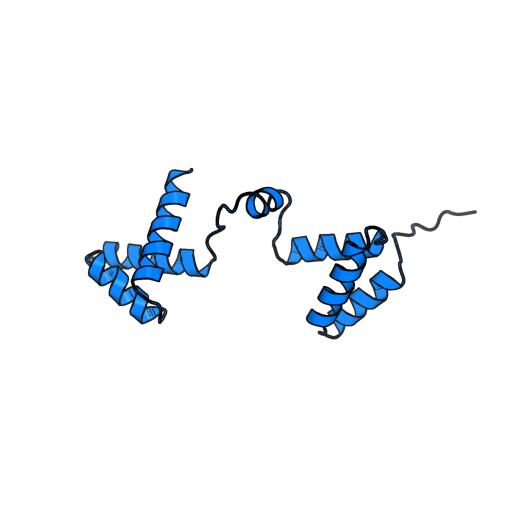 1
ATOM 745 O O . VAL A 1 98 ? -6.788 0.164 20.156 1.00 97.69 98 VAL A O 1
ATOM 748 N N . ARG A 1 99 ? -7.984 0.806 21.953 1.00 97.31 99 ARG A N 1
ATOM 749 C CA . ARG A 1 99 ? -6.968 0.423 22.946 1.00 97.31 99 ARG A CA 1
ATOM 750 C C . ARG A 1 99 ? -6.602 -1.061 22.852 1.00 97.31 99 ARG A C 1
ATOM 752 O O . ARG A 1 99 ? -5.428 -1.397 22.760 1.00 97.31 99 ARG A O 1
ATOM 759 N N . LEU A 1 100 ? -7.599 -1.947 22.814 1.00 95.88 100 LEU A N 1
ATOM 760 C CA . LEU A 1 100 ? -7.376 -3.396 22.717 1.00 95.88 100 LEU A CA 1
ATOM 761 C C . LEU A 1 100 ? -6.701 -3.793 21.397 1.00 95.88 100 LEU A C 1
ATOM 763 O O . LEU A 1 100 ? -5.874 -4.701 21.374 1.00 95.88 100 LEU A O 1
ATOM 767 N N . THR A 1 101 ? -7.033 -3.111 20.301 1.00 95.88 101 THR A N 1
ATOM 768 C CA . THR A 1 101 ? -6.403 -3.352 18.996 1.00 95.88 101 THR A CA 1
ATOM 769 C C . THR A 1 101 ? -4.964 -2.828 18.974 1.00 95.88 101 THR A C 1
ATOM 771 O O . THR A 1 101 ? -4.069 -3.504 18.477 1.00 95.88 101 THR A O 1
ATOM 774 N N . ALA A 1 102 ? -4.713 -1.663 19.575 1.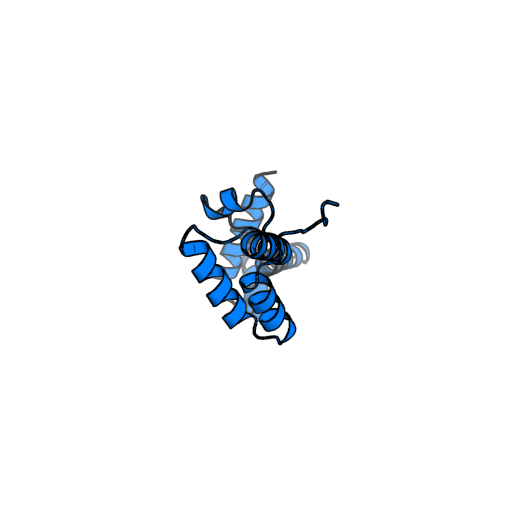00 95.12 102 ALA A N 1
ATOM 775 C CA . ALA A 1 102 ? -3.375 -1.100 19.734 1.00 95.12 102 ALA A CA 1
ATOM 776 C C . ALA A 1 102 ? -2.461 -2.041 20.537 1.00 95.12 102 ALA A C 1
ATOM 778 O O . ALA A 1 102 ? -1.339 -2.313 20.115 1.00 95.12 102 ALA A O 1
ATOM 779 N N . GLU A 1 103 ? -2.972 -2.603 21.635 1.00 94.12 103 GLU A N 1
ATOM 780 C CA . GLU A 1 103 ? -2.282 -3.625 22.430 1.00 94.12 103 GLU A CA 1
ATOM 781 C C . GLU A 1 103 ? -2.011 -4.901 21.615 1.00 94.12 103 GLU A C 1
ATOM 783 O O . GLU A 1 103 ? -0.905 -5.435 21.673 1.00 94.12 103 GLU A O 1
ATOM 788 N N . HIS A 1 104 ? -2.979 -5.366 20.816 1.00 92.56 104 HIS A N 1
ATOM 789 C CA . HIS A 1 104 ? -2.833 -6.578 20.001 1.00 92.56 104 HIS A CA 1
ATOM 790 C C . HIS A 1 104 ? -1.714 -6.465 18.958 1.00 92.56 104 HIS A C 1
ATOM 792 O O . HIS A 1 104 ? -0.888 -7.368 18.839 1.00 92.56 104 HIS A O 1
ATOM 798 N N . PHE A 1 105 ? -1.665 -5.348 18.233 1.00 88.69 105 PHE A N 1
ATOM 799 C CA . PHE A 1 105 ? -0.682 -5.126 17.169 1.00 88.69 105 PHE A CA 1
ATOM 800 C C . PHE A 1 105 ? 0.592 -4.410 17.650 1.00 88.69 105 PHE A C 1
ATOM 802 O O . PHE A 1 105 ? 1.475 -4.120 16.851 1.00 88.69 105 PHE A O 1
ATOM 809 N N . SER A 1 106 ? 0.717 -4.126 18.953 1.00 91.62 106 SER A N 1
ATOM 810 C CA . SER A 1 106 ? 1.831 -3.348 19.525 1.00 91.62 106 SER A CA 1
ATOM 811 C C . SER A 1 106 ? 2.031 -1.971 18.865 1.00 91.62 106 SER A C 1
ATOM 813 O O . SER A 1 106 ? 3.156 -1.491 18.718 1.00 91.62 106 SER A O 1
ATOM 815 N N . TYR A 1 107 ?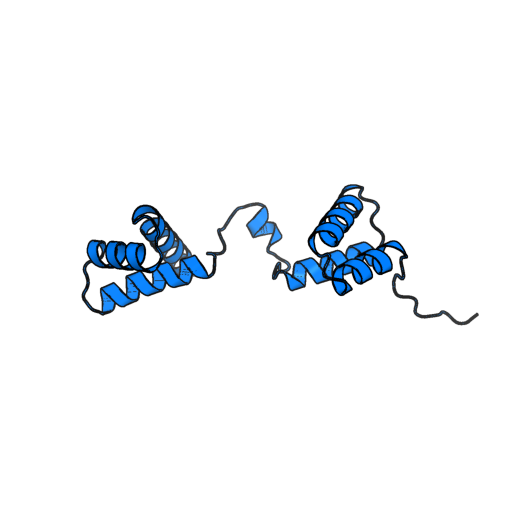 0.931 -1.312 18.491 1.00 93.06 107 TYR A N 1
ATOM 816 C CA . TYR A 1 107 ? 0.929 0.027 17.899 1.00 93.06 107 TYR A CA 1
ATOM 817 C C . TYR A 1 107 ? 0.391 1.086 18.860 1.00 93.06 107 TYR A C 1
ATOM 819 O O . TYR A 1 107 ? -0.213 0.796 19.888 1.00 93.06 107 TYR A O 1
ATOM 827 N N . SER A 1 108 ? 0.591 2.359 18.511 1.00 94.75 108 SER A N 1
ATOM 828 C CA . SER A 1 108 ? -0.065 3.458 19.226 1.00 94.75 108 SER A CA 1
ATOM 829 C C . SER A 1 108 ? -1.555 3.536 18.877 1.00 94.75 108 SER A C 1
ATOM 831 O O . SER A 1 108 ? -1.942 3.318 17.728 1.00 94.75 108 SER A O 1
ATOM 833 N N . GLU A 1 109 ? -2.391 3.954 19.830 1.00 95.25 109 GLU A N 1
ATOM 834 C CA . GLU A 1 109 ? -3.825 4.189 19.588 1.00 95.25 109 GLU A CA 1
ATOM 835 C C . GLU A 1 109 ? -4.070 5.176 18.438 1.00 95.25 109 GLU A C 1
ATOM 837 O O . GLU A 1 109 ? -4.983 4.997 17.636 1.00 95.25 109 GLU A O 1
ATOM 842 N N . ARG A 1 110 ? -3.209 6.193 18.309 1.00 93.62 110 ARG A N 1
ATOM 843 C CA . ARG A 1 110 ? -3.274 7.174 17.219 1.00 93.62 110 ARG A CA 1
ATOM 844 C C . ARG A 1 110 ? -3.069 6.529 15.846 1.00 93.62 110 ARG A C 1
ATOM 846 O O . ARG A 1 110 ? -3.706 6.949 14.884 1.00 93.62 110 ARG A O 1
ATOM 853 N N . HIS A 1 111 ? -2.194 5.527 15.749 1.00 89.62 111 HIS A N 1
ATOM 854 C CA . HIS A 1 111 ? -1.989 4.783 14.506 1.00 89.62 111 HIS A CA 1
ATOM 855 C C . HIS A 1 111 ? -3.246 3.992 14.135 1.00 89.62 111 HIS A C 1
ATOM 857 O O . HIS A 1 111 ? -3.747 4.129 13.023 1.00 89.62 111 HIS A O 1
ATOM 863 N N . VAL A 1 112 ? -3.819 3.270 15.102 1.00 93.62 112 VAL A N 1
ATOM 864 C CA . VAL A 1 112 ? -5.063 2.508 14.921 1.00 93.62 112 VAL A CA 1
ATOM 865 C C . VAL A 1 112 ? -6.217 3.411 14.473 1.00 93.62 112 VAL A C 1
ATOM 867 O O . VAL A 1 112 ? -6.927 3.087 13.525 1.00 93.62 112 VAL A O 1
ATOM 870 N N . GLN A 1 113 ? -6.374 4.582 15.096 1.00 95.38 113 GLN A N 1
ATOM 871 C CA . GLN A 1 113 ? -7.382 5.573 14.701 1.00 95.38 113 GLN A CA 1
ATOM 872 C C . GLN A 1 113 ? -7.197 6.056 13.255 1.00 95.38 113 GLN A C 1
ATOM 874 O O . GLN A 1 113 ? -8.189 6.233 12.550 1.00 95.38 113 GLN A O 1
ATOM 879 N N . SER A 1 114 ? -5.950 6.251 12.807 1.00 92.38 114 SER A N 1
ATOM 880 C CA . SER A 1 114 ? -5.656 6.617 11.415 1.00 92.38 114 SER A CA 1
ATOM 881 C C . SER A 1 114 ? -6.095 5.517 10.452 1.00 92.38 114 SER A C 1
ATOM 883 O O . SER A 1 114 ? -6.810 5.807 9.500 1.00 92.38 114 SER A O 1
ATOM 885 N N . CYS A 1 115 ? -5.757 4.254 10.736 1.00 90.62 115 CYS A N 1
ATOM 886 C CA . CYS A 1 115 ? -6.158 3.122 9.897 1.00 90.62 115 CYS A CA 1
ATOM 887 C C . CYS A 1 115 ? -7.685 3.011 9.777 1.00 90.62 115 CYS A C 1
ATOM 889 O O . CYS A 1 115 ? -8.205 2.795 8.685 1.00 90.62 115 CYS A O 1
ATOM 891 N N . VAL A 1 116 ? -8.416 3.214 10.879 1.00 92.38 116 VAL A N 1
ATOM 892 C CA . VAL A 1 116 ? -9.887 3.225 10.864 1.00 92.38 116 VAL A CA 1
ATOM 893 C C . VAL A 1 116 ? -10.432 4.388 10.029 1.00 92.38 116 VAL A C 1
ATOM 895 O O . VAL A 1 116 ? -11.380 4.203 9.265 1.00 92.38 116 VAL A O 1
ATOM 898 N N . ALA A 1 117 ? -9.849 5.584 10.149 1.00 90.38 117 ALA A N 1
ATOM 899 C CA . ALA A 1 117 ? -10.262 6.744 9.362 1.00 90.38 117 ALA A CA 1
ATOM 900 C C . ALA A 1 117 ? -10.046 6.515 7.857 1.00 90.38 117 ALA A C 1
ATOM 902 O O . ALA A 1 117 ? -10.958 6.764 7.067 1.00 90.38 117 ALA A O 1
ATOM 903 N N . ASP A 1 118 ? -8.886 5.975 7.481 1.00 85.75 118 ASP A N 1
ATOM 904 C CA . ASP A 1 118 ? -8.543 5.665 6.093 1.00 85.75 118 ASP A CA 1
ATOM 905 C C . ASP A 1 118 ? -9.453 4.567 5.520 1.00 85.75 118 ASP A C 1
ATOM 907 O O . ASP A 1 118 ? -9.950 4.691 4.399 1.00 85.75 118 ASP A O 1
ATOM 911 N N . TYR A 1 119 ? -9.749 3.525 6.305 1.00 86.50 119 TYR A N 1
ATOM 912 C CA . TYR A 1 119 ? -10.682 2.461 5.924 1.00 86.50 119 TYR A CA 1
ATOM 913 C C . TYR A 1 119 ? -12.097 3.000 5.674 1.00 86.50 119 TYR A C 1
ATOM 915 O O . TYR A 1 119 ? -12.728 2.674 4.666 1.00 86.50 119 TYR A O 1
ATOM 923 N N . ASN A 1 120 ? -12.591 3.866 6.563 1.00 84.94 120 ASN A N 1
ATOM 924 C CA . ASN A 1 120 ? -13.902 4.491 6.405 1.00 84.94 120 ASN A CA 1
ATOM 925 C C . ASN A 1 120 ? -13.951 5.394 5.168 1.00 84.94 120 ASN A C 1
ATOM 927 O O . ASN A 1 120 ? -14.918 5.325 4.413 1.00 84.94 120 ASN A O 1
ATOM 931 N N . ALA A 1 121 ? -12.902 6.189 4.934 1.00 82.31 121 ALA A N 1
ATOM 932 C CA . ALA A 1 121 ? -12.798 7.051 3.761 1.00 82.31 121 ALA A CA 1
ATOM 933 C C . ALA A 1 121 ? -12.824 6.240 2.455 1.00 82.31 121 ALA A C 1
ATOM 935 O O . ALA A 1 121 ? -13.547 6.600 1.523 1.00 82.31 121 ALA A O 1
ATOM 936 N N . ALA A 1 122 ? -12.095 5.120 2.411 1.00 79.06 122 ALA A N 1
ATOM 937 C CA . ALA A 1 122 ? -12.081 4.216 1.267 1.00 79.06 122 ALA A CA 1
ATOM 938 C C . ALA A 1 122 ? -13.460 3.588 1.005 1.00 79.06 122 ALA A C 1
ATOM 940 O O . ALA A 1 122 ? -13.900 3.552 -0.140 1.00 79.06 122 ALA A O 1
ATOM 941 N N . ARG A 1 123 ? -14.179 3.167 2.054 1.00 76.19 123 ARG A N 1
ATOM 942 C CA . ARG A 1 123 ? -15.538 2.610 1.925 1.00 76.19 123 ARG A CA 1
ATOM 943 C C . ARG A 1 123 ? -16.581 3.614 1.454 1.00 76.19 123 ARG A C 1
ATOM 945 O O . ARG A 1 123 ? -17.536 3.219 0.805 1.00 76.19 123 ARG A O 1
ATOM 952 N N . THR A 1 124 ? -16.448 4.885 1.821 1.00 72.75 124 THR A N 1
ATOM 953 C CA . THR A 1 124 ? -17.383 5.935 1.380 1.00 72.75 124 THR A CA 1
ATOM 954 C C . THR A 1 124 ? -17.144 6.411 -0.053 1.00 72.75 124 THR A C 1
ATOM 956 O O . THR A 1 124 ? -17.933 7.204 -0.557 1.00 72.75 124 THR A O 1
ATOM 959 N N . ALA A 1 125 ? -16.047 5.985 -0.686 1.00 64.56 125 ALA A N 1
ATOM 960 C CA . ALA A 1 125 ? -15.698 6.357 -2.054 1.00 64.56 125 ALA A CA 1
ATOM 961 C C . ALA A 1 125 ? -16.228 5.375 -3.124 1.00 64.56 125 ALA A C 1
ATOM 963 O O . ALA A 1 125 ? -16.100 5.680 -4.312 1.00 64.56 125 ALA A O 1
ATOM 964 N N . GLU A 1 126 ? -16.801 4.235 -2.717 1.00 46.66 126 GLU A N 1
ATOM 965 C CA . GLU A 1 126 ? -17.568 3.295 -3.562 1.00 46.66 126 GLU A CA 1
ATOM 966 C C . GLU A 1 126 ? -19.066 3.633 -3.571 1.00 46.66 126 GLU A C 1
ATOM 968 O O . GLU A 1 126 ? -19.678 3.496 -4.656 1.00 46.66 126 GLU A O 1
#

Sequence (126 aa):
MAEIPGGPHSWQRSQIESMIAEGRVEEAMQKLTALLETGDADRGVQAVAARWILALGLRPGDAKALRSGGAKLRDEWMEIAEMVRQRQEDGATYANAVRLTAEHFSYSERHVQSCVADYNAARTAE